Protein AF-A0A354MWG0-F1 (afdb_monomer)

Structure (mmCIF, N/CA/C/O backbone):
data_AF-A0A354MWG0-F1
#
_entry.id   AF-A0A354MWG0-F1
#
loop_
_atom_site.group_PDB
_atom_site.id
_atom_site.type_symbol
_atom_site.label_atom_id
_atom_site.label_alt_id
_atom_site.label_comp_id
_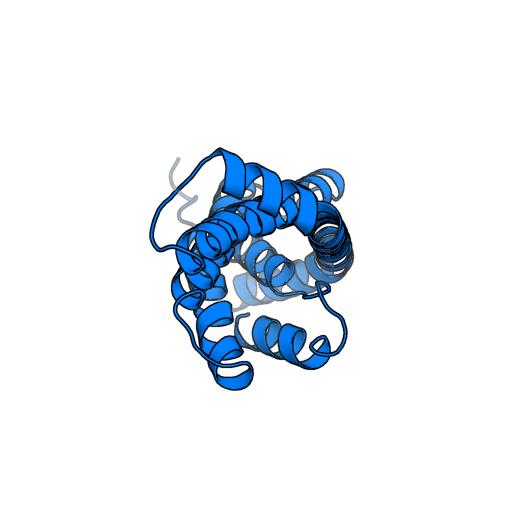atom_site.label_asym_id
_atom_site.label_entity_id
_atom_site.label_seq_id
_atom_site.pdbx_PDB_ins_code
_atom_site.Cartn_x
_atom_site.Cartn_y
_atom_site.Cartn_z
_atom_site.occupancy
_atom_site.B_iso_or_equiv
_atom_site.auth_seq_id
_atom_site.auth_comp_id
_atom_site.auth_asym_id
_atom_site.auth_atom_id
_atom_site.pdbx_PDB_model_num
ATOM 1 N N . MET A 1 1 ? -9.320 -10.932 7.106 1.00 87.44 1 MET A N 1
ATOM 2 C CA . MET A 1 1 ? -8.874 -9.801 6.258 1.00 87.44 1 MET A CA 1
ATOM 3 C C . MET A 1 1 ? -8.068 -10.269 5.049 1.00 87.44 1 MET A C 1
ATOM 5 O O . MET A 1 1 ? -8.444 -9.916 3.940 1.00 87.44 1 MET A O 1
ATOM 9 N N . THR A 1 2 ? -7.049 -11.119 5.223 1.00 88.88 2 THR A N 1
ATOM 10 C CA . THR A 1 2 ? -6.230 -11.681 4.125 1.00 88.88 2 THR A CA 1
ATOM 11 C C . THR A 1 2 ? -7.054 -12.301 2.993 1.00 88.88 2 THR A C 1
ATOM 13 O O . THR A 1 2 ? -6.849 -11.953 1.839 1.00 88.88 2 THR A O 1
ATOM 16 N N . ALA A 1 3 ? -8.049 -13.138 3.306 1.00 88.88 3 ALA A N 1
ATOM 17 C CA . ALA A 1 3 ? -8.910 -13.748 2.288 1.00 88.88 3 ALA A CA 1
ATOM 18 C C . ALA A 1 3 ? -9.627 -12.706 1.405 1.00 88.88 3 ALA A C 1
ATOM 20 O O . ALA A 1 3 ? -9.608 -12.818 0.186 1.00 88.88 3 ALA A O 1
ATOM 21 N N . PHE A 1 4 ? -10.186 -11.645 1.999 1.00 88.69 4 PHE A N 1
ATOM 22 C CA . PHE A 1 4 ? -10.821 -10.551 1.251 1.00 88.69 4 PHE A CA 1
ATOM 23 C C . PHE A 1 4 ? -9.825 -9.775 0.382 1.00 88.69 4 PHE A C 1
ATOM 25 O O . PHE A 1 4 ? -10.158 -9.389 -0.732 1.00 88.69 4 PHE A O 1
ATOM 32 N N . SER A 1 5 ? -8.604 -9.567 0.878 1.00 88.81 5 SER A N 1
ATOM 33 C CA . SER A 1 5 ? -7.522 -8.925 0.125 1.00 88.81 5 SER A CA 1
ATOM 34 C C . SER A 1 5 ? -7.127 -9.746 -1.109 1.00 88.81 5 SER A C 1
ATOM 36 O O . SER A 1 5 ? -7.061 -9.214 -2.218 1.00 88.81 5 SER A O 1
ATOM 38 N N . VAL A 1 6 ? -6.952 -11.062 -0.936 1.00 88.75 6 VAL A N 1
ATOM 39 C CA . VAL A 1 6 ? -6.651 -12.003 -2.026 1.00 88.75 6 VAL A CA 1
ATOM 40 C C . VAL A 1 6 ? -7.799 -12.043 -3.035 1.00 88.75 6 VAL A C 1
ATOM 42 O O . VAL A 1 6 ? -7.556 -11.854 -4.223 1.00 88.75 6 VAL A O 1
ATOM 45 N N . LEU A 1 7 ? -9.045 -12.200 -2.575 1.00 88.31 7 LEU A N 1
ATOM 46 C CA . LEU A 1 7 ? -10.230 -12.185 -3.439 1.00 88.31 7 LEU A CA 1
ATOM 47 C C . LEU A 1 7 ? -10.341 -10.882 -4.228 1.00 88.31 7 LEU A C 1
ATOM 49 O O . LEU A 1 7 ? -10.546 -10.916 -5.435 1.00 88.31 7 LEU A O 1
ATOM 53 N N . GLY A 1 8 ? -10.146 -9.736 -3.576 1.00 84.94 8 GLY A N 1
ATOM 54 C CA . GLY A 1 8 ? -10.142 -8.446 -4.255 1.00 84.94 8 GLY A CA 1
ATOM 55 C C . GLY A 1 8 ? -9.067 -8.382 -5.341 1.00 84.94 8 GLY A C 1
ATOM 56 O O . GLY A 1 8 ? -9.341 -7.969 -6.462 1.00 84.94 8 GLY A O 1
ATOM 57 N N . ARG A 1 9 ? -7.854 -8.865 -5.061 1.00 84.81 9 ARG A N 1
ATOM 58 C CA . ARG A 1 9 ? -6.785 -8.924 -6.066 1.00 84.81 9 ARG A CA 1
ATOM 59 C C . ARG A 1 9 ? -7.128 -9.835 -7.252 1.00 84.81 9 ARG A C 1
ATOM 61 O O . ARG A 1 9 ? -6.718 -9.516 -8.361 1.00 84.81 9 ARG A O 1
ATOM 68 N N . LEU A 1 10 ? -7.846 -10.936 -7.021 1.00 85.62 10 LEU A N 1
ATOM 69 C CA . LEU A 1 10 ? -8.292 -11.864 -8.068 1.00 85.62 10 LEU A CA 1
ATOM 70 C C . LEU A 1 10 ? -9.417 -11.266 -8.922 1.00 85.62 10 LEU A C 1
ATOM 72 O O . LEU A 1 10 ? -9.342 -11.313 -10.143 1.00 85.62 10 LEU A O 1
ATOM 76 N N . VAL A 1 11 ? -10.422 -10.647 -8.298 1.00 86.62 11 VAL A N 1
ATOM 77 C CA . VAL A 1 11 ? -11.547 -10.008 -9.006 1.00 86.62 11 VAL A CA 1
ATOM 78 C C . VAL A 1 11 ? -11.063 -8.850 -9.876 1.00 86.62 11 VAL A C 1
ATOM 80 O O . VAL A 1 11 ? -11.494 -8.707 -11.015 1.00 86.62 11 VAL A O 1
ATOM 83 N N . PHE A 1 12 ? -10.126 -8.052 -9.364 1.00 84.31 12 PHE A N 1
ATOM 84 C CA . PHE A 1 12 ? -9.532 -6.942 -10.105 1.00 84.31 12 PHE A CA 1
ATOM 85 C C . PHE A 1 12 ? -8.277 -7.335 -10.902 1.00 84.31 12 PHE A C 1
ATOM 87 O O . PHE A 1 12 ? -7.548 -6.463 -11.368 1.00 84.31 12 PHE A O 1
ATOM 94 N N . ALA A 1 13 ? -8.016 -8.632 -11.102 1.00 78.94 13 ALA A N 1
ATOM 95 C CA . ALA A 1 13 ? -6.926 -9.098 -11.960 1.00 78.94 13 ALA A CA 1
ATOM 96 C C . ALA A 1 13 ? -6.930 -8.474 -13.373 1.00 78.94 13 ALA A C 1
ATOM 98 O O . ALA A 1 13 ? -5.843 -8.128 -13.840 1.00 78.94 13 ALA A O 1
ATOM 99 N N . PRO A 1 14 ? -8.093 -8.269 -14.036 1.00 77.50 14 PRO A N 1
ATOM 100 C CA . PRO A 1 14 ? -8.135 -7.695 -15.382 1.00 77.50 14 PRO A CA 1
ATOM 101 C C . PRO A 1 14 ? -7.782 -6.203 -15.449 1.00 77.50 14 PRO A C 1
ATOM 103 O O . PRO A 1 14 ? -7.567 -5.697 -16.544 1.00 77.50 14 PRO A O 1
ATOM 106 N N . ILE A 1 15 ? -7.747 -5.489 -14.314 1.00 78.50 15 ILE A N 1
ATOM 107 C CA . ILE A 1 15 ? -7.483 -4.045 -14.262 1.00 78.50 15 ILE A CA 1
ATOM 108 C C . ILE A 1 15 ? -6.097 -3.814 -13.639 1.00 78.50 15 ILE A C 1
ATOM 110 O O . ILE A 1 15 ? -5.942 -3.883 -12.413 1.00 78.50 15 ILE A O 1
ATOM 114 N N . PRO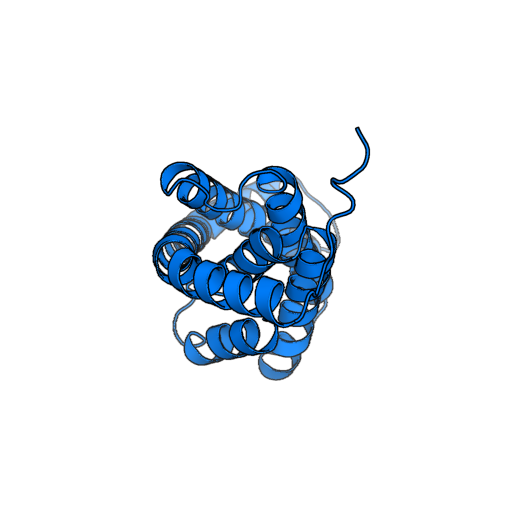 A 1 16 ? -5.060 -3.530 -14.450 1.00 71.56 16 PRO A N 1
ATOM 115 C CA . PRO A 1 16 ? -3.714 -3.291 -13.945 1.00 71.56 16 PRO A CA 1
ATOM 116 C C . PRO A 1 16 ? -3.687 -2.122 -12.955 1.00 71.56 16 PRO A C 1
ATOM 118 O O . PRO A 1 16 ? -4.293 -1.080 -13.179 1.00 71.56 16 PRO A O 1
ATOM 121 N N . GLY A 1 17 ? -2.983 -2.295 -11.836 1.00 70.12 17 GLY A N 1
ATOM 122 C CA . GLY A 1 17 ? -2.807 -1.250 -10.822 1.00 70.12 17 GLY A CA 1
ATOM 123 C C . GLY A 1 17 ? -3.998 -1.008 -9.882 1.00 70.12 17 GLY A C 1
ATOM 124 O O . GLY A 1 17 ? -3.804 -0.476 -8.790 1.00 70.12 17 GLY A O 1
ATOM 125 N N . PHE A 1 18 ? -5.207 -1.453 -10.233 1.00 77.50 18 PHE A N 1
ATOM 126 C CA . PHE A 1 18 ? -6.408 -1.209 -9.433 1.00 77.50 18 PHE A CA 1
ATOM 127 C C . PHE A 1 18 ? -6.689 -2.367 -8.469 1.00 77.50 18 PHE A C 1
ATOM 129 O O . PHE A 1 18 ? -7.481 -3.257 -8.757 1.00 77.50 18 PHE A O 1
ATOM 136 N N . LYS A 1 19 ? -5.999 -2.416 -7.323 1.00 81.94 19 LYS A N 1
ATOM 137 C CA . LYS A 1 19 ? -6.089 -3.549 -6.382 1.00 81.94 19 LYS A CA 1
ATOM 138 C C . LYS A 1 19 ? -6.418 -3.079 -4.960 1.00 81.94 19 LYS A C 1
ATOM 140 O O . LYS A 1 19 ? -5.681 -2.260 -4.418 1.00 81.94 19 LYS A O 1
ATOM 145 N N . PRO A 1 20 ? -7.431 -3.659 -4.284 1.00 85.19 20 PRO A N 1
ATOM 146 C CA . PRO A 1 20 ? -7.816 -3.257 -2.928 1.00 85.19 20 PRO A CA 1
ATOM 147 C C . PRO A 1 20 ? -6.882 -3.799 -1.830 1.00 85.19 20 PRO A C 1
ATOM 149 O O . PRO A 1 20 ? -7.199 -3.684 -0.649 1.00 85.19 20 PRO A O 1
ATOM 152 N N . VAL A 1 21 ? -5.736 -4.396 -2.182 1.00 87.19 21 VAL A N 1
ATOM 153 C CA . VAL A 1 21 ? -4.824 -5.055 -1.228 1.00 87.19 21 VAL A CA 1
ATOM 154 C C . VAL A 1 21 ? -4.326 -4.069 -0.173 1.00 87.19 21 VAL A C 1
ATOM 156 O O . VAL A 1 21 ? -4.500 -4.315 1.018 1.00 87.19 21 VAL A O 1
ATOM 159 N N . THR A 1 22 ? -3.799 -2.918 -0.598 1.00 88.31 22 THR A N 1
ATOM 160 C CA . THR A 1 22 ? -3.309 -1.872 0.312 1.00 88.31 22 THR A CA 1
ATOM 161 C C . THR A 1 22 ? -4.427 -1.308 1.187 1.00 88.31 22 THR A C 1
ATOM 163 O O . THR A 1 22 ? -4.227 -1.050 2.368 1.00 88.31 22 THR A O 1
ATOM 166 N N . ALA A 1 23 ? -5.638 -1.152 0.647 1.00 90.50 23 ALA A N 1
ATOM 167 C CA . ALA A 1 23 ? -6.766 -0.683 1.446 1.00 90.50 23 ALA A CA 1
ATOM 168 C C . ALA A 1 23 ? -7.107 -1.682 2.562 1.00 90.50 23 ALA A C 1
ATOM 170 O O . ALA A 1 23 ? -7.281 -1.295 3.715 1.00 90.50 23 ALA A O 1
ATOM 171 N N . MET A 1 24 ? -7.134 -2.979 2.247 1.00 92.31 24 MET A N 1
ATOM 172 C CA . MET A 1 24 ? -7.421 -4.026 3.226 1.00 92.31 24 MET A CA 1
ATOM 173 C C . MET A 1 24 ? -6.336 -4.147 4.301 1.00 92.31 24 MET A C 1
ATOM 175 O O . MET A 1 24 ? -6.669 -4.371 5.470 1.00 92.31 24 MET A O 1
ATOM 179 N N . THR A 1 25 ? -5.058 -3.984 3.947 1.00 92.44 25 THR A N 1
ATOM 180 C CA . THR A 1 25 ? -3.960 -3.995 4.927 1.00 92.44 25 THR A CA 1
ATOM 181 C C . THR A 1 25 ? -4.022 -2.784 5.847 1.00 92.44 25 THR A C 1
ATOM 183 O O . THR A 1 25 ? -3.943 -2.949 7.061 1.00 92.44 25 THR A O 1
ATOM 186 N N . VAL A 1 26 ? -4.281 -1.596 5.301 1.00 91.19 26 VAL A N 1
ATOM 187 C CA . VAL A 1 26 ? -4.423 -0.357 6.077 1.00 91.19 26 VAL A CA 1
ATOM 188 C C . VAL A 1 26 ? -5.618 -0.406 7.028 1.00 91.19 26 VAL A C 1
ATOM 190 O O . VAL A 1 26 ? -5.495 -0.089 8.208 1.00 91.19 26 VAL A O 1
ATOM 193 N N . ILE A 1 27 ? -6.775 -0.876 6.558 1.00 91.00 27 ILE A N 1
ATOM 194 C CA . ILE A 1 27 ? -7.965 -1.053 7.405 1.00 91.00 27 ILE A CA 1
ATOM 195 C C . ILE A 1 27 ? -7.685 -2.051 8.532 1.00 91.00 27 ILE A C 1
ATOM 197 O O . ILE A 1 27 ? -8.110 -1.840 9.668 1.00 91.00 27 ILE A O 1
ATOM 201 N N . SER A 1 28 ? -6.950 -3.125 8.232 1.00 90.56 28 SER A N 1
ATOM 202 C CA . SER A 1 28 ? -6.518 -4.080 9.254 1.00 90.56 28 SER A CA 1
ATOM 203 C C . SER A 1 28 ? -5.602 -3.416 10.282 1.00 90.56 28 SER A C 1
ATOM 205 O O . SER A 1 28 ? -5.712 -3.733 11.460 1.00 90.56 28 SER A O 1
ATOM 207 N N . GLY A 1 29 ? -4.748 -2.477 9.862 1.00 90.38 29 GLY A N 1
ATOM 208 C CA . GLY A 1 29 ? -3.841 -1.755 10.755 1.00 90.38 29 GLY A CA 1
ATOM 209 C C . GLY A 1 29 ? -4.583 -0.843 11.715 1.00 90.38 29 GLY A C 1
ATOM 210 O O . GLY A 1 29 ? -4.338 -0.884 12.916 1.00 90.38 29 GLY A O 1
ATOM 211 N N . ILE A 1 30 ? -5.563 -0.103 11.200 1.00 89.81 30 ILE A N 1
ATOM 212 C CA . ILE A 1 30 ? -6.425 0.773 12.002 1.00 89.81 30 ILE A CA 1
ATOM 213 C C . ILE A 1 30 ? -7.259 -0.036 13.012 1.00 89.81 30 ILE A C 1
ATOM 215 O O . ILE A 1 30 ? -7.431 0.389 14.150 1.00 89.81 30 ILE A O 1
ATOM 219 N N . ALA A 1 31 ? -7.798 -1.194 12.614 1.00 87.94 31 ALA A N 1
ATOM 220 C CA . ALA A 1 31 ? -8.712 -1.967 13.459 1.00 87.94 31 ALA A CA 1
ATOM 221 C C . ALA A 1 31 ? -8.016 -2.914 14.453 1.00 87.94 31 ALA A C 1
ATOM 223 O O . ALA A 1 31 ? -8.507 -3.100 15.568 1.00 87.94 31 ALA A O 1
ATOM 224 N N . LEU A 1 32 ? -6.929 -3.562 14.025 1.00 86.44 32 LEU A N 1
ATOM 225 C CA . LEU A 1 32 ? -6.287 -4.679 14.731 1.00 86.44 32 LEU A CA 1
ATOM 226 C C . LEU A 1 32 ? -4.853 -4.358 15.184 1.00 86.44 32 LEU A C 1
ATOM 228 O O . LEU A 1 32 ? -4.275 -5.140 15.930 1.00 86.44 32 LEU A O 1
ATOM 232 N N . GLY A 1 33 ? -4.277 -3.233 14.747 1.00 88.81 33 GLY A N 1
ATOM 233 C CA . GLY A 1 33 ? -2.913 -2.818 15.075 1.00 88.81 33 GLY A CA 1
ATOM 234 C C . GLY A 1 33 ? -1.875 -3.111 13.984 1.00 88.81 33 GLY A C 1
ATOM 235 O O . GLY A 1 33 ? -2.121 -3.799 12.986 1.00 88.81 33 GLY A O 1
ATOM 236 N N . GLY A 1 34 ? -0.675 -2.554 14.175 1.00 90.06 34 GLY A N 1
ATOM 237 C CA . GLY A 1 34 ? 0.417 -2.611 13.196 1.00 90.06 34 GLY A CA 1
ATOM 238 C C . GLY A 1 34 ? 0.926 -4.030 12.929 1.00 90.06 34 GLY A C 1
ATOM 239 O O . GLY A 1 34 ? 1.092 -4.425 11.781 1.00 90.06 34 GLY A O 1
ATOM 240 N N . GLU A 1 35 ? 1.112 -4.837 13.969 1.00 91.31 35 GLU A N 1
ATOM 241 C CA . GLU A 1 35 ? 1.646 -6.201 13.839 1.00 91.31 35 GLU A CA 1
ATOM 242 C C . GLU A 1 35 ? 0.676 -7.125 13.092 1.00 91.31 35 GLU A C 1
ATOM 244 O O . GLU A 1 35 ? 1.046 -7.798 12.128 1.00 91.31 35 GLU A O 1
ATOM 249 N N . ALA A 1 36 ? -0.605 -7.089 13.471 1.00 90.31 36 ALA A N 1
ATOM 250 C CA . ALA A 1 36 ? -1.647 -7.863 12.806 1.00 90.31 36 ALA A CA 1
ATOM 251 C C . ALA A 1 36 ? -1.763 -7.490 11.319 1.00 90.31 36 ALA A C 1
ATOM 253 O O . ALA A 1 36 ? -1.916 -8.358 10.459 1.00 90.31 36 ALA A O 1
ATOM 254 N N . SER A 1 37 ? -1.658 -6.201 10.992 1.00 92.38 37 SER A N 1
ATOM 255 C CA . SER A 1 37 ? -1.713 -5.739 9.603 1.00 92.38 37 SER A CA 1
ATOM 256 C C . SER A 1 37 ? -0.461 -6.043 8.792 1.00 92.38 37 SER A C 1
ATOM 258 O O . SER A 1 37 ? -0.595 -6.334 7.602 1.00 92.38 37 SER A O 1
ATOM 260 N N . PHE A 1 38 ? 0.718 -6.073 9.418 1.00 94.31 38 PHE A N 1
ATOM 261 C CA . PHE A 1 38 ? 1.939 -6.564 8.785 1.00 94.31 38 PHE A CA 1
ATOM 262 C C . PHE A 1 38 ? 1.763 -8.008 8.308 1.00 94.31 38 PHE A C 1
ATOM 264 O O . PHE A 1 38 ? 2.025 -8.323 7.145 1.00 94.31 38 PHE A O 1
ATOM 271 N N . ILE A 1 39 ? 1.240 -8.875 9.182 1.00 94.44 39 ILE A N 1
ATOM 272 C CA . ILE A 1 39 ? 0.965 -10.279 8.854 1.00 94.44 39 ILE A CA 1
ATOM 273 C C . ILE A 1 39 ? -0.094 -10.372 7.752 1.00 94.44 39 ILE A C 1
ATOM 275 O O . ILE A 1 39 ? 0.087 -11.114 6.787 1.00 94.44 39 ILE A O 1
ATOM 279 N N . VAL A 1 40 ? -1.182 -9.597 7.842 1.00 94.06 40 VAL A N 1
ATOM 280 C CA . VAL A 1 40 ? -2.225 -9.576 6.802 1.00 94.06 40 VAL A CA 1
ATOM 281 C C . VAL A 1 40 ? -1.655 -9.152 5.446 1.00 94.06 40 VAL A C 1
ATOM 283 O O . VAL A 1 40 ? -2.003 -9.769 4.439 1.00 94.06 40 VAL A O 1
ATOM 286 N N . GLY A 1 41 ? -0.781 -8.144 5.393 1.00 93.25 41 GLY A N 1
ATOM 287 C CA . GLY A 1 41 ? -0.143 -7.686 4.155 1.00 93.25 41 GLY A CA 1
ATOM 288 C C . GLY A 1 41 ? 0.805 -8.713 3.559 1.00 93.25 41 GLY A C 1
ATOM 289 O O . GLY A 1 41 ? 0.639 -9.092 2.397 1.00 93.25 41 GLY A O 1
ATOM 290 N N . SER A 1 42 ? 1.713 -9.239 4.377 1.00 93.81 42 SER A N 1
ATOM 291 C CA . SER A 1 42 ? 2.657 -10.286 3.982 1.00 93.81 42 SER A CA 1
ATOM 292 C C . SER A 1 42 ? 1.940 -11.540 3.480 1.00 93.81 42 SER A C 1
ATOM 294 O O . SER A 1 42 ? 2.226 -12.038 2.393 1.00 93.81 42 SER A O 1
ATOM 296 N N . MET A 1 43 ? 0.925 -12.014 4.206 1.00 93.00 43 MET A N 1
ATOM 297 C CA . MET A 1 43 ? 0.148 -13.180 3.784 1.00 93.00 43 MET A CA 1
ATOM 298 C C . MET A 1 43 ? -0.703 -12.897 2.545 1.00 93.00 43 MET A C 1
ATOM 300 O O . MET A 1 43 ? -0.893 -13.791 1.725 1.00 93.00 43 MET A O 1
ATOM 304 N N . SER A 1 44 ? -1.196 -11.667 2.361 1.00 92.38 44 SER A N 1
ATOM 305 C CA . SER A 1 44 ? -1.944 -11.306 1.149 1.00 92.38 44 SER A CA 1
ATOM 306 C C . SER A 1 44 ? -1.050 -11.367 -0.089 1.00 92.38 44 SER A C 1
ATOM 308 O O . SER A 1 44 ? -1.487 -11.889 -1.114 1.00 92.38 44 SER A O 1
ATOM 310 N N . ALA A 1 45 ? 0.198 -10.887 0.002 1.00 90.62 45 ALA A N 1
ATOM 311 C CA . ALA A 1 45 ? 1.188 -11.055 -1.064 1.00 90.62 45 ALA A CA 1
ATOM 312 C C . ALA A 1 45 ? 1.431 -12.535 -1.355 1.00 90.62 45 ALA A C 1
ATOM 314 O O . ALA A 1 45 ? 1.216 -12.975 -2.481 1.00 90.62 45 ALA A O 1
ATOM 315 N N . LEU A 1 46 ? 1.810 -13.298 -0.328 1.00 92.00 46 LEU A N 1
ATOM 316 C CA . LEU A 1 46 ? 2.193 -14.696 -0.478 1.00 92.00 46 LEU A CA 1
ATOM 317 C C . LEU A 1 46 ? 1.064 -15.532 -1.085 1.00 92.00 46 LEU A C 1
ATOM 319 O O . LEU A 1 46 ? 1.262 -16.170 -2.113 1.00 92.00 46 LEU A O 1
ATOM 323 N N . VAL A 1 47 ? -0.128 -15.496 -0.482 1.00 91.69 47 VAL A N 1
ATOM 324 C CA . VAL A 1 47 ? -1.266 -16.322 -0.908 1.00 91.69 47 VAL A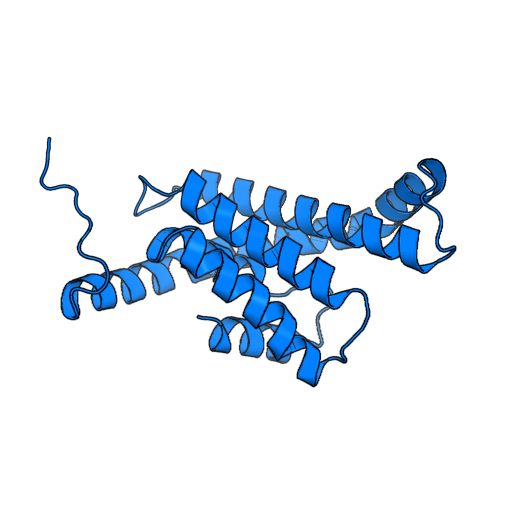 CA 1
ATOM 325 C C . VAL A 1 47 ? -1.753 -15.903 -2.285 1.00 91.69 47 VAL A C 1
ATOM 327 O O . VAL A 1 47 ? -2.043 -16.756 -3.117 1.00 91.69 47 VAL A O 1
ATOM 330 N N . SER A 1 48 ? -1.831 -14.600 -2.566 1.00 87.12 48 SER A N 1
ATOM 331 C CA . SER A 1 48 ? -2.291 -14.178 -3.885 1.00 87.12 48 SER A CA 1
ATOM 332 C C . SER A 1 48 ? -1.303 -14.539 -4.991 1.00 87.12 48 SER A C 1
ATOM 334 O O . SER A 1 48 ? -1.727 -14.939 -6.073 1.00 87.12 48 SER A O 1
ATOM 336 N N . ASN A 1 49 ? -0.001 -14.499 -4.715 1.00 90.06 49 ASN A N 1
ATOM 337 C CA . ASN A 1 49 ? 1.012 -14.912 -5.678 1.00 90.06 49 ASN A CA 1
ATOM 338 C C . ASN A 1 49 ? 1.025 -16.428 -5.930 1.00 90.06 49 ASN A C 1
ATOM 340 O O . ASN A 1 49 ? 1.582 -16.855 -6.931 1.00 90.06 49 ASN A O 1
ATOM 344 N N . ILE A 1 50 ? 0.353 -17.259 -5.123 1.00 90.00 50 ILE A N 1
ATOM 345 C CA . ILE A 1 50 ? 0.129 -18.671 -5.494 1.00 90.00 50 ILE A CA 1
ATOM 346 C C . ILE A 1 50 ? -0.723 -18.754 -6.771 1.00 90.00 50 ILE A C 1
ATOM 348 O O . ILE A 1 50 ? -0.470 -19.599 -7.621 1.00 90.00 50 ILE A O 1
ATOM 352 N N . PHE A 1 51 ? -1.685 -17.840 -6.942 1.00 85.56 51 PHE A N 1
ATOM 353 C CA . PHE A 1 51 ? -2.545 -17.782 -8.128 1.00 85.56 51 PHE A CA 1
ATOM 354 C C . PHE A 1 51 ? -1.902 -17.029 -9.299 1.00 85.56 51 PHE A C 1
ATOM 356 O O . PHE A 1 51 ? -2.107 -17.397 -10.449 1.00 85.56 51 PHE A O 1
ATOM 363 N N . PHE A 1 52 ? -1.144 -15.963 -9.016 1.00 83.62 52 PHE A N 1
ATOM 364 C CA . PHE A 1 52 ? -0.518 -15.117 -10.045 1.00 83.62 52 PHE A CA 1
ATOM 365 C C . PHE A 1 52 ? 0.894 -15.559 -10.458 1.00 83.62 52 PHE A C 1
ATOM 367 O O . PHE A 1 52 ? 1.456 -14.983 -11.386 1.00 83.62 52 PHE A O 1
ATOM 374 N N . GLY A 1 53 ? 1.468 -16.548 -9.776 1.00 86.38 53 GLY A N 1
ATOM 375 C CA . GLY A 1 53 ? 2.862 -16.947 -9.927 1.00 86.38 53 GLY A CA 1
ATOM 376 C C . GLY A 1 53 ? 3.753 -16.354 -8.834 1.00 86.38 53 GLY A C 1
ATOM 377 O O . GLY A 1 53 ? 3.678 -15.169 -8.494 1.00 86.38 53 GLY A O 1
ATOM 378 N N . GLN A 1 54 ? 4.602 -17.216 -8.281 1.00 87.25 54 GLN A N 1
ATOM 379 C CA . GLN A 1 54 ? 5.628 -16.847 -7.315 1.00 87.25 54 GLN A CA 1
ATOM 380 C C . GLN A 1 54 ? 6.906 -16.464 -8.052 1.00 87.25 54 GLN A C 1
ATOM 382 O O . GLN A 1 54 ? 7.232 -17.011 -9.103 1.00 87.25 54 GLN A O 1
ATOM 387 N N . GLY A 1 55 ? 7.663 -15.558 -7.456 1.00 85.50 55 GLY A N 1
ATOM 388 C CA . GLY A 1 55 ? 8.969 -15.192 -7.968 1.00 85.50 55 GLY A CA 1
ATOM 389 C C . GLY A 1 55 ? 9.752 -14.346 -6.979 1.00 85.50 55 GLY A C 1
ATOM 390 O O . GLY A 1 55 ? 9.223 -14.001 -5.915 1.00 85.50 55 GLY A O 1
ATOM 391 N N . PRO A 1 56 ? 10.995 -13.979 -7.323 1.00 85.50 56 PRO A N 1
ATOM 392 C CA . PRO A 1 56 ? 11.893 -13.255 -6.424 1.00 85.50 56 PRO A CA 1
ATOM 393 C C . PRO A 1 56 ? 11.384 -11.868 -5.980 1.00 85.50 56 PRO A C 1
ATOM 395 O O . PRO A 1 56 ? 11.852 -11.334 -4.980 1.00 85.50 56 PRO A O 1
AT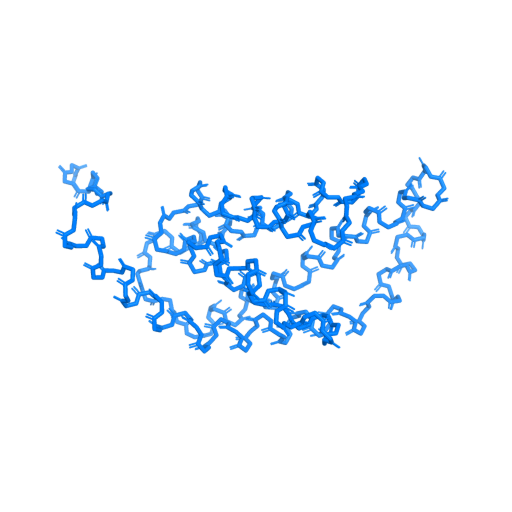OM 398 N N . TRP A 1 57 ? 10.366 -11.313 -6.652 1.00 84.44 57 TRP A N 1
ATOM 399 C CA . TRP A 1 57 ? 9.657 -10.095 -6.230 1.00 84.44 57 TRP A CA 1
ATOM 400 C C . TRP A 1 57 ? 8.689 -10.310 -5.055 1.00 84.44 57 TRP A C 1
ATOM 402 O O . TRP A 1 57 ? 8.230 -9.343 -4.448 1.00 84.44 57 TRP A O 1
ATOM 412 N N . THR A 1 58 ? 8.320 -11.555 -4.738 1.00 89.12 58 THR A N 1
ATOM 413 C CA . THR A 1 58 ? 7.298 -11.842 -3.718 1.00 89.12 58 THR A CA 1
ATOM 414 C C . THR A 1 58 ? 7.728 -11.398 -2.323 1.00 89.12 58 THR A C 1
ATOM 416 O O . THR A 1 58 ? 6.935 -10.708 -1.684 1.00 89.12 58 THR A O 1
ATOM 419 N N . PRO A 1 59 ? 8.956 -11.686 -1.846 1.00 90.00 59 PRO A N 1
ATOM 420 C CA . PRO A 1 59 ? 9.423 -11.174 -0.559 1.00 90.00 59 PRO A CA 1
ATOM 421 C C . PRO A 1 59 ? 9.365 -9.644 -0.469 1.00 90.00 59 PRO A C 1
ATOM 423 O O . PRO A 1 59 ? 8.972 -9.107 0.564 1.00 90.00 59 PRO A O 1
ATOM 426 N N . PHE A 1 60 ? 9.656 -8.938 -1.568 1.00 89.81 60 PHE A N 1
ATOM 427 C CA . PHE A 1 60 ? 9.512 -7.482 -1.633 1.00 89.81 60 PHE A CA 1
ATOM 428 C C . PHE A 1 60 ? 8.046 -7.064 -1.513 1.00 89.81 60 PHE A C 1
ATOM 430 O O . PHE A 1 60 ? 7.725 -6.211 -0.697 1.00 89.81 60 PHE A O 1
ATOM 437 N N . GLN A 1 61 ? 7.125 -7.708 -2.233 1.00 90.94 61 GLN A N 1
ATOM 438 C CA . GLN A 1 61 ? 5.691 -7.423 -2.096 1.00 90.94 61 GLN A CA 1
ATOM 439 C C . GLN A 1 61 ? 5.167 -7.692 -0.683 1.00 90.94 61 GLN A C 1
ATOM 441 O O . GLN A 1 61 ? 4.375 -6.903 -0.162 1.00 90.94 61 GLN A O 1
ATOM 446 N N . MET A 1 62 ? 5.618 -8.784 -0.059 1.00 93.44 62 MET A N 1
ATOM 447 C CA . MET A 1 62 ? 5.295 -9.114 1.327 1.00 93.44 62 MET A CA 1
ATOM 448 C C . MET A 1 62 ? 5.769 -8.002 2.260 1.00 93.44 62 MET A C 1
ATOM 450 O O . MET A 1 62 ? 4.971 -7.470 3.028 1.00 93.44 62 MET A O 1
ATOM 454 N N . PHE A 1 63 ? 7.036 -7.603 2.134 1.00 93.12 63 PHE A N 1
ATOM 455 C CA . PHE A 1 63 ? 7.629 -6.553 2.951 1.00 93.12 63 PHE A CA 1
ATOM 456 C C . PHE A 1 63 ? 6.930 -5.207 2.756 1.00 93.12 63 PHE A C 1
ATOM 458 O O . PHE A 1 63 ? 6.576 -4.558 3.732 1.00 93.12 63 PHE A O 1
ATOM 465 N N . VAL A 1 64 ? 6.666 -4.801 1.515 1.00 92.25 64 VAL A N 1
ATOM 466 C CA . VAL A 1 64 ? 6.056 -3.507 1.196 1.00 92.25 64 VAL A CA 1
ATOM 467 C C . VAL A 1 64 ? 4.621 -3.422 1.717 1.00 92.25 64 VAL A C 1
ATOM 469 O O . VAL A 1 64 ? 4.291 -2.482 2.439 1.00 92.25 64 VAL A O 1
ATOM 472 N N . TRP A 1 65 ? 3.747 -4.390 1.405 1.00 93.00 65 TRP A N 1
ATOM 473 C CA . TRP A 1 65 ? 2.372 -4.358 1.928 1.00 93.00 65 TRP A CA 1
ATOM 474 C C . TRP A 1 65 ? 2.311 -4.597 3.431 1.00 93.00 65 TRP A C 1
ATOM 476 O O . TRP A 1 65 ? 1.438 -4.027 4.090 1.00 93.00 65 TRP A O 1
ATOM 486 N N . GLY A 1 66 ? 3.221 -5.411 3.969 1.00 93.56 66 GLY A N 1
ATOM 487 C CA . GLY A 1 66 ? 3.377 -5.591 5.404 1.00 93.56 66 GLY A CA 1
ATOM 488 C C . GLY A 1 66 ? 3.744 -4.275 6.088 1.00 93.56 66 GLY A C 1
ATOM 489 O O . GLY A 1 66 ? 3.057 -3.854 7.015 1.00 93.56 66 GLY A O 1
ATOM 490 N N . LEU A 1 67 ? 4.767 -3.579 5.589 1.00 93.69 67 LEU A N 1
ATOM 491 C CA . LEU A 1 67 ? 5.244 -2.306 6.124 1.00 93.69 67 LEU A CA 1
ATOM 492 C C . LEU A 1 67 ? 4.178 -1.211 6.025 1.00 93.69 67 LEU A C 1
ATOM 494 O O . LEU A 1 67 ? 3.949 -0.498 6.997 1.00 93.69 67 LEU A O 1
ATOM 498 N N . LEU A 1 68 ? 3.475 -1.101 4.895 1.00 93.31 68 LEU A N 1
ATOM 499 C CA . LEU A 1 68 ? 2.364 -0.155 4.743 1.00 93.31 68 LEU A CA 1
ATOM 500 C C . LEU A 1 68 ? 1.230 -0.427 5.740 1.00 93.31 68 LEU A C 1
ATOM 502 O O . LEU A 1 68 ? 0.683 0.511 6.323 1.00 93.31 68 LEU A O 1
ATOM 506 N N . GLY A 1 69 ? 0.904 -1.703 5.964 1.00 92.50 69 GLY A N 1
ATOM 507 C CA . GLY A 1 69 ? -0.026 -2.119 7.012 1.00 92.50 69 GLY A CA 1
ATOM 508 C C . GLY A 1 69 ? 0.469 -1.687 8.392 1.00 92.50 69 GLY A C 1
ATOM 509 O O . GLY A 1 69 ? -0.224 -0.952 9.095 1.00 92.50 69 GLY A O 1
ATOM 510 N N . PHE A 1 70 ? 1.703 -2.047 8.740 1.00 93.06 70 PHE A N 1
ATOM 511 C CA . PHE A 1 70 ? 2.318 -1.710 10.021 1.00 93.06 70 PHE A CA 1
ATOM 512 C C . PHE A 1 70 ? 2.305 -0.203 10.301 1.00 93.06 70 PHE A C 1
ATOM 514 O O . PHE A 1 70 ? 1.798 0.230 11.337 1.00 93.06 70 PHE A O 1
ATOM 521 N N . LEU A 1 71 ? 2.780 0.600 9.343 1.00 92.62 71 LEU A N 1
ATOM 522 C CA . LEU A 1 71 ? 2.792 2.059 9.429 1.00 92.62 71 LEU A CA 1
ATOM 523 C C . LEU A 1 71 ? 1.388 2.618 9.644 1.00 92.62 71 LEU A C 1
ATOM 525 O O . LEU A 1 71 ? 1.218 3.536 10.442 1.00 92.62 71 LEU A O 1
ATOM 529 N N . SER A 1 72 ? 0.370 2.046 9.000 1.00 90.62 72 SER A N 1
ATOM 530 C CA . SER A 1 72 ? -1.005 2.481 9.236 1.00 90.62 72 SER A CA 1
ATOM 531 C C . SER A 1 72 ? -1.455 2.206 10.673 1.00 90.62 72 SER A C 1
ATOM 533 O O . SER A 1 72 ? -2.053 3.073 11.304 1.00 90.62 72 SER A O 1
ATOM 535 N N . GLY A 1 73 ? -1.108 1.047 11.238 1.00 88.12 73 GLY A N 1
ATOM 536 C CA . GLY A 1 73 ? -1.437 0.721 12.624 1.00 88.12 73 GLY A CA 1
ATOM 537 C C . GLY A 1 73 ? -0.710 1.604 13.637 1.00 88.12 73 GLY A C 1
ATOM 538 O O . GLY A 1 73 ? -1.280 1.931 14.673 1.00 88.12 73 GLY A O 1
ATOM 539 N N . VAL A 1 74 ? 0.513 2.046 13.327 1.00 89.69 74 VAL A N 1
ATOM 540 C CA . VAL A 1 74 ? 1.256 3.015 14.149 1.00 89.69 74 VAL A CA 1
ATOM 541 C C . VAL A 1 74 ? 0.631 4.410 14.056 1.00 89.69 74 VAL A C 1
ATOM 543 O O . VAL A 1 74 ? 0.327 5.014 15.084 1.00 89.69 74 VAL A O 1
ATOM 546 N N . VAL A 1 75 ? 0.387 4.910 12.840 1.00 88.19 75 VAL A N 1
ATOM 547 C CA . VAL A 1 75 ? -0.166 6.255 12.593 1.00 88.19 75 VAL A CA 1
ATOM 548 C C . VAL A 1 75 ? -1.575 6.398 13.171 1.00 88.19 75 VAL A C 1
ATOM 550 O O . VAL A 1 75 ? -1.905 7.422 13.767 1.00 88.19 75 VAL A O 1
ATOM 553 N N . PHE A 1 76 ? -2.406 5.365 13.042 1.00 87.12 76 PHE A N 1
ATOM 554 C CA . PHE A 1 76 ? -3.794 5.389 13.498 1.00 87.12 76 PHE A CA 1
ATOM 555 C C . PHE A 1 76 ? -4.008 4.738 14.869 1.00 87.12 76 PHE A C 1
ATOM 557 O O . PHE A 1 76 ? -5.155 4.593 15.284 1.00 87.12 76 PHE A O 1
ATOM 564 N N . ARG A 1 77 ? -2.941 4.423 15.621 1.00 79.56 77 ARG A N 1
ATOM 565 C CA . ARG A 1 77 ? -3.021 3.738 16.929 1.00 79.56 77 ARG A CA 1
ATOM 566 C C . ARG A 1 77 ? -4.022 4.381 17.893 1.00 79.56 77 ARG A C 1
ATOM 568 O O . ARG A 1 77 ? -4.744 3.679 18.588 1.00 79.56 77 ARG A O 1
ATOM 575 N N . LYS A 1 78 ? -4.069 5.718 17.928 1.00 74.94 78 LYS A N 1
ATOM 576 C CA . LYS A 1 78 ? -4.951 6.494 18.822 1.00 74.94 78 LYS A CA 1
ATOM 577 C C . LYS A 1 78 ? -6.301 6.863 18.199 1.00 74.94 78 LYS A C 1
ATOM 579 O O . LYS A 1 78 ? -7.126 7.493 18.850 1.00 74.94 78 LYS A O 1
ATOM 584 N N . THR A 1 79 ? -6.533 6.522 16.932 1.00 74.75 79 THR A N 1
ATOM 585 C CA . THR A 1 79 ? -7.682 7.015 16.165 1.00 74.75 79 THR A CA 1
ATOM 586 C C . THR A 1 79 ? -8.534 5.862 15.651 1.00 74.75 79 THR A C 1
ATOM 588 O O . THR A 1 79 ? -8.235 5.253 14.631 1.00 74.75 79 THR A O 1
ATOM 591 N N . CYS A 1 80 ? -9.672 5.621 16.305 1.00 65.31 80 CYS A N 1
ATOM 592 C CA . CYS A 1 80 ? -10.639 4.606 15.864 1.00 65.31 80 CYS A CA 1
ATOM 593 C C . CYS A 1 80 ? -11.475 5.039 14.641 1.00 65.31 80 CYS A C 1
ATOM 595 O O . CYS A 1 80 ? -12.098 4.204 13.985 1.00 65.31 80 CYS A O 1
ATOM 597 N N . ARG A 1 81 ? -11.523 6.343 14.333 1.00 72.50 81 ARG A N 1
ATOM 598 C CA . ARG A 1 81 ? -12.243 6.910 13.179 1.00 72.50 81 ARG A CA 1
ATOM 599 C C . ARG A 1 81 ? -11.377 7.935 12.452 1.00 72.50 81 ARG A C 1
ATOM 601 O O . ARG A 1 81 ? -11.470 9.127 12.741 1.00 72.50 81 ARG A O 1
ATOM 608 N N . PRO A 1 82 ? -10.507 7.488 11.539 1.00 76.88 82 PRO A N 1
ATOM 609 C CA . PRO A 1 82 ? -9.609 8.392 10.843 1.00 76.88 82 PRO A CA 1
ATOM 610 C C . PRO A 1 82 ? -10.369 9.337 9.910 1.00 76.88 82 PRO A C 1
ATOM 612 O O . PRO A 1 82 ? -11.334 8.949 9.246 1.00 76.88 82 PRO A O 1
ATOM 615 N N . ASN A 1 83 ? -9.927 10.595 9.866 1.00 85.31 83 ASN A N 1
ATOM 616 C CA . ASN A 1 83 ? -10.490 11.593 8.965 1.00 85.31 83 ASN A CA 1
ATOM 617 C C . ASN A 1 83 ? -10.219 11.191 7.504 1.00 85.31 83 ASN A C 1
ATOM 619 O O . ASN A 1 83 ? -9.142 10.686 7.180 1.00 85.31 83 ASN A O 1
ATOM 623 N N . ARG A 1 84 ? -11.178 11.463 6.611 1.00 85.62 84 ARG A N 1
ATOM 624 C CA . ARG A 1 84 ? -11.086 11.141 5.177 1.00 85.62 84 ARG A CA 1
ATOM 625 C C . ARG A 1 84 ? -9.822 11.717 4.543 1.00 85.62 84 ARG A C 1
ATOM 627 O O . ARG A 1 84 ? -9.188 11.035 3.753 1.00 85.62 84 ARG A O 1
ATOM 634 N N . LEU A 1 85 ? -9.427 12.927 4.942 1.00 86.44 85 LEU A N 1
ATOM 635 C CA . LEU A 1 85 ? -8.206 13.574 4.453 1.00 86.44 85 LEU A CA 1
ATOM 636 C C . LEU A 1 85 ? -6.944 12.777 4.802 1.00 86.44 85 LEU A C 1
ATOM 638 O O . LEU A 1 85 ? -6.109 12.544 3.934 1.00 86.44 85 LEU A O 1
ATOM 642 N N . VAL A 1 86 ? -6.826 12.306 6.046 1.00 87.00 86 VAL A N 1
ATOM 643 C CA . VAL A 1 86 ? -5.657 11.532 6.495 1.00 87.00 86 VAL A CA 1
ATOM 644 C C . VAL A 1 86 ? -5.620 10.173 5.796 1.00 87.00 86 VAL A C 1
ATOM 646 O O . VAL A 1 86 ? -4.555 9.718 5.392 1.00 87.00 86 VAL A O 1
ATOM 649 N N . LEU A 1 87 ? -6.785 9.554 5.578 1.00 87.38 87 LEU A N 1
ATOM 650 C CA . LEU A 1 87 ? -6.897 8.315 4.808 1.00 87.38 87 LEU A CA 1
ATOM 651 C C . LEU A 1 87 ? -6.459 8.485 3.353 1.00 87.38 87 LEU A C 1
ATOM 653 O O . LEU A 1 87 ? -5.734 7.642 2.834 1.00 87.38 87 LEU A O 1
ATOM 657 N N . SER A 1 88 ? -6.883 9.573 2.708 1.00 88.31 88 SER A N 1
ATOM 658 C CA . SER A 1 88 ? -6.489 9.880 1.334 1.00 88.31 88 SER A CA 1
ATOM 659 C C . SER A 1 88 ? -4.988 10.122 1.231 1.00 88.31 88 SER A C 1
ATOM 661 O O . SER A 1 88 ? -4.337 9.536 0.372 1.00 88.31 88 SER A O 1
ATOM 663 N N . LEU A 1 89 ? -4.413 10.919 2.138 1.00 89.38 89 LEU A N 1
ATOM 664 C CA . LEU A 1 89 ? -2.966 11.142 2.181 1.00 89.38 89 LEU A CA 1
ATOM 665 C C . LEU A 1 89 ? -2.208 9.825 2.364 1.00 89.38 89 LEU A C 1
ATOM 667 O O . LEU A 1 89 ? -1.258 9.557 1.633 1.00 89.38 89 LEU A O 1
ATOM 671 N N . PHE A 1 90 ? -2.672 8.963 3.272 1.00 90.31 90 PHE A N 1
ATOM 672 C CA . PHE A 1 90 ? -2.067 7.651 3.480 1.00 90.31 90 PHE A CA 1
ATOM 673 C C . PHE A 1 90 ? -2.223 6.733 2.257 1.00 90.31 90 PHE A C 1
ATOM 675 O O . PHE A 1 90 ? -1.310 5.981 1.933 1.00 90.31 90 PHE A O 1
ATOM 682 N N . GLY A 1 91 ? -3.348 6.807 1.541 1.00 88.25 91 GLY A N 1
ATOM 683 C CA . GLY A 1 91 ? -3.571 6.070 0.295 1.00 88.25 91 GLY A CA 1
ATOM 684 C C . GLY A 1 91 ? -2.613 6.482 -0.823 1.00 88.25 91 GLY A C 1
ATOM 685 O O . GLY A 1 91 ? -2.028 5.613 -1.474 1.00 88.25 91 GLY A O 1
ATOM 686 N N . VAL A 1 92 ? -2.406 7.793 -0.999 1.00 91.19 92 VAL A N 1
ATOM 687 C CA . VAL A 1 92 ? -1.427 8.340 -1.952 1.00 91.19 92 VAL A CA 1
ATOM 688 C C . VAL A 1 92 ? -0.019 7.900 -1.568 1.00 91.19 92 VAL A C 1
ATOM 690 O O . VAL A 1 92 ? 0.674 7.304 -2.390 1.00 91.19 92 VAL A O 1
ATOM 693 N N . LEU A 1 93 ? 0.375 8.111 -0.308 1.00 90.56 93 LEU A N 1
ATOM 694 C CA . L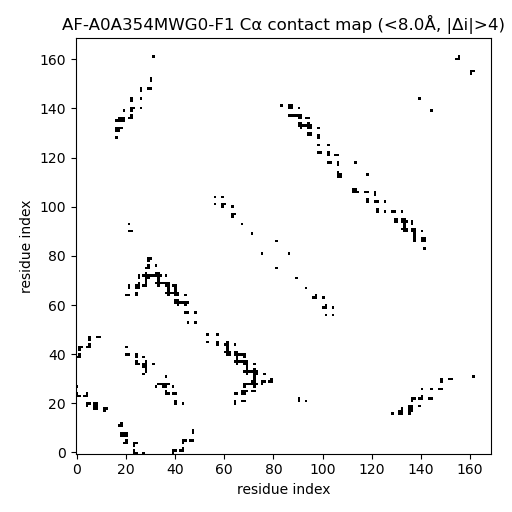EU A 1 93 ? 1.683 7.694 0.202 1.00 90.56 93 LEU A CA 1
ATOM 695 C C . LEU A 1 93 ? 1.897 6.190 0.035 1.00 90.56 93 LEU A C 1
ATOM 697 O O . LEU A 1 93 ? 2.957 5.775 -0.413 1.00 90.56 93 LEU A O 1
ATOM 701 N N . GLY A 1 94 ? 0.886 5.372 0.322 1.00 87.75 94 GLY A N 1
ATOM 702 C CA . GLY A 1 94 ? 0.956 3.927 0.143 1.00 87.75 94 GLY A CA 1
ATOM 703 C C . GLY A 1 94 ? 1.130 3.508 -1.315 1.00 87.75 94 GLY A C 1
ATOM 704 O O . GLY A 1 94 ? 1.867 2.566 -1.588 1.00 87.75 94 GLY A O 1
ATOM 705 N N . GLY A 1 95 ? 0.500 4.212 -2.262 1.00 87.38 95 GLY A N 1
ATOM 706 C CA . GLY A 1 95 ? 0.687 3.960 -3.696 1.00 87.38 95 GLY A CA 1
ATOM 707 C C . GLY A 1 95 ? 2.091 4.324 -4.176 1.00 87.38 95 GLY A C 1
ATOM 708 O O . GLY A 1 95 ? 2.732 3.529 -4.860 1.00 87.38 95 GLY A O 1
ATOM 709 N N . VAL A 1 96 ? 2.587 5.487 -3.750 1.00 89.12 96 VAL A N 1
ATOM 710 C CA . VAL A 1 96 ? 3.938 5.970 -4.069 1.00 89.12 96 VAL A CA 1
ATOM 711 C C . VAL A 1 96 ? 5.001 5.054 -3.468 1.00 89.12 96 VAL A C 1
ATOM 713 O O . VAL A 1 96 ? 5.855 4.552 -4.191 1.00 89.12 96 VAL A O 1
ATOM 716 N N . LEU A 1 97 ? 4.918 4.766 -2.167 1.00 89.06 97 LEU A N 1
ATOM 717 C CA . LEU A 1 97 ? 5.852 3.875 -1.476 1.00 89.06 97 LEU A CA 1
ATOM 718 C C . LEU A 1 97 ? 5.847 2.472 -2.079 1.00 89.06 97 LEU A C 1
ATOM 720 O O . LEU A 1 97 ? 6.911 1.875 -2.226 1.00 89.06 97 LEU A O 1
ATOM 724 N N . TYR A 1 98 ? 4.672 1.955 -2.455 1.00 88.44 98 TYR A N 1
ATOM 725 C CA . TYR A 1 98 ? 4.596 0.662 -3.121 1.00 88.44 98 TYR A CA 1
ATOM 726 C C . TYR A 1 98 ? 5.337 0.671 -4.460 1.00 88.44 98 TYR A C 1
ATOM 728 O O . TYR A 1 98 ? 6.135 -0.229 -4.705 1.00 88.44 98 TYR A O 1
ATOM 736 N N . SER A 1 99 ? 5.111 1.690 -5.297 1.00 87.94 99 SER A N 1
ATOM 737 C CA . SER A 1 99 ? 5.798 1.811 -6.587 1.00 87.94 99 SER A CA 1
ATOM 738 C C . SER A 1 99 ? 7.311 1.906 -6.405 1.00 87.94 99 SER A C 1
ATOM 740 O O . SER A 1 99 ? 8.036 1.072 -6.932 1.00 87.94 99 SER A O 1
ATOM 742 N N . LEU A 1 100 ? 7.782 2.840 -5.572 1.00 86.94 100 LEU A N 1
ATOM 743 C CA . LEU A 1 100 ? 9.212 3.084 -5.370 1.00 86.94 100 LEU A CA 1
ATOM 744 C C . LEU A 1 100 ? 9.951 1.843 -4.859 1.00 86.94 100 LEU A C 1
ATOM 746 O O . LEU A 1 100 ? 11.010 1.492 -5.370 1.00 86.94 100 LEU A O 1
ATOM 750 N N . LEU A 1 101 ? 9.387 1.137 -3.875 1.00 87.88 101 LEU A N 1
ATOM 751 C CA . LEU A 1 101 ? 10.023 -0.063 -3.329 1.00 87.88 101 LEU A CA 1
ATOM 752 C C . LEU A 1 101 ? 10.000 -1.237 -4.321 1.00 87.88 101 LEU A C 1
ATOM 754 O O . LEU A 1 101 ? 10.942 -2.028 -4.356 1.00 87.88 101 LEU A O 1
ATOM 758 N N . MET A 1 102 ? 8.967 -1.340 -5.160 1.00 88.12 102 MET A N 1
ATOM 759 C CA . MET A 1 102 ? 8.932 -2.326 -6.244 1.00 88.12 102 MET A CA 1
ATOM 760 C C . MET A 1 102 ? 9.894 -1.975 -7.389 1.00 88.12 102 MET A C 1
ATOM 762 O O . MET A 1 102 ? 10.437 -2.877 -8.029 1.00 88.12 102 MET A O 1
ATOM 766 N N . ASP A 1 103 ? 10.167 -0.693 -7.622 1.00 84.88 103 ASP A N 1
ATOM 767 C CA . ASP A 1 103 ? 11.138 -0.237 -8.622 1.00 84.88 103 ASP A CA 1
ATOM 768 C C . ASP A 1 103 ? 12.585 -0.559 -8.203 1.00 84.88 103 ASP A C 1
ATOM 770 O O . ASP A 1 103 ? 13.432 -0.821 -9.064 1.00 84.88 103 ASP A O 1
ATOM 774 N N . ILE A 1 104 ? 12.868 -0.645 -6.893 1.00 83.12 104 ILE A N 1
ATOM 775 C CA . ILE A 1 104 ? 14.148 -1.164 -6.372 1.00 83.12 104 ILE A CA 1
ATOM 776 C C . ILE A 1 104 ? 14.340 -2.614 -6.817 1.00 83.12 104 ILE A C 1
ATOM 778 O O . ILE A 1 104 ? 15.375 -2.944 -7.398 1.00 83.12 104 ILE A O 1
ATOM 782 N N . TRP A 1 105 ? 13.334 -3.467 -6.586 1.00 80.94 105 TRP A N 1
ATOM 783 C CA . TRP A 1 105 ? 13.371 -4.856 -7.044 1.00 80.94 105 TRP A CA 1
ATOM 784 C C . TRP A 1 105 ? 13.551 -4.927 -8.562 1.00 80.94 105 TRP A C 1
ATOM 786 O O . TRP A 1 105 ? 14.419 -5.644 -9.050 1.00 80.94 105 TRP A O 1
ATOM 796 N N . THR A 1 106 ? 12.755 -4.156 -9.302 1.00 79.31 106 THR A N 1
ATOM 797 C CA . THR A 1 106 ? 12.786 -4.146 -10.767 1.00 79.31 106 THR A CA 1
ATOM 798 C C . THR A 1 106 ? 14.192 -3.829 -11.269 1.00 79.31 106 THR A C 1
ATOM 800 O O . THR A 1 106 ? 14.741 -4.582 -12.067 1.00 79.31 106 THR A O 1
ATOM 803 N N . THR A 1 107 ? 14.830 -2.798 -10.713 1.00 78.19 107 THR A N 1
ATOM 804 C CA . THR A 1 107 ? 16.214 -2.420 -11.038 1.00 78.19 107 THR A CA 1
ATOM 805 C C . THR A 1 107 ? 17.210 -3.537 -10.722 1.00 78.19 107 THR A C 1
ATOM 807 O O . THR A 1 107 ? 18.065 -3.844 -11.547 1.00 78.19 107 THR A O 1
ATOM 810 N N . LEU A 1 108 ? 17.078 -4.181 -9.559 1.00 79.19 108 LEU A N 1
ATOM 811 C CA . LEU A 1 108 ? 17.968 -5.266 -9.145 1.00 79.19 108 LEU A CA 1
ATOM 812 C C . LEU A 1 108 ? 17.797 -6.524 -10.015 1.00 79.19 108 LEU A C 1
ATOM 814 O O . LEU A 1 108 ? 18.763 -7.242 -10.256 1.00 79.19 108 LEU A O 1
ATOM 818 N N . SER A 1 109 ? 16.582 -6.773 -10.510 1.00 77.06 109 SER A N 1
ATOM 819 C CA . SER A 1 109 ? 16.257 -7.949 -11.320 1.00 77.06 109 SER A CA 1
ATOM 820 C C . SER A 1 109 ? 16.848 -7.927 -12.732 1.00 77.06 109 SER A C 1
ATOM 822 O O . SER A 1 109 ? 17.049 -8.996 -13.301 1.00 77.06 109 SER A O 1
ATOM 824 N N . PHE A 1 110 ? 17.135 -6.743 -13.289 1.00 68.25 110 PHE A N 1
ATOM 825 C CA . PHE A 1 110 ? 17.637 -6.612 -14.661 1.00 68.25 110 PHE A CA 1
ATOM 826 C C . PHE A 1 110 ? 19.115 -7.000 -14.806 1.00 68.25 110 PHE A C 1
ATOM 828 O O . PHE A 1 110 ? 19.440 -7.760 -15.709 1.00 68.25 110 PHE A O 1
ATOM 835 N N . ASP A 1 111 ? 19.990 -6.521 -13.916 1.00 62.34 111 ASP A N 1
ATOM 836 C CA . ASP A 1 111 ? 21.452 -6.669 -14.067 1.00 62.34 111 ASP A CA 1
ATOM 837 C C . ASP A 1 111 ? 22.155 -7.202 -12.802 1.00 62.34 111 ASP A C 1
ATOM 839 O O . ASP A 1 111 ? 23.381 -7.297 -12.757 1.00 62.34 111 ASP A O 1
ATOM 843 N N . GLY A 1 112 ? 21.416 -7.496 -11.723 1.00 67.38 112 GLY A N 1
ATOM 844 C CA . GLY A 1 112 ? 21.992 -7.932 -10.442 1.00 67.38 112 GLY A CA 1
ATOM 845 C C . GLY A 1 112 ? 22.804 -6.859 -9.700 1.00 67.38 112 GLY A C 1
ATOM 846 O O . GLY A 1 112 ? 23.320 -7.120 -8.614 1.00 67.38 112 GLY A O 1
ATOM 847 N N . THR A 1 113 ? 22.903 -5.644 -10.250 1.00 71.38 113 THR A N 1
ATOM 848 C CA . THR A 1 113 ? 23.629 -4.504 -9.673 1.00 71.38 113 THR A CA 1
ATOM 849 C C . THR A 1 113 ? 22.699 -3.307 -9.484 1.00 71.38 113 THR A C 1
ATOM 851 O O . THR A 1 113 ? 21.800 -3.053 -10.286 1.00 71.38 113 THR A O 1
ATOM 854 N N . PHE A 1 114 ? 22.892 -2.558 -8.396 1.00 73.69 114 PHE A N 1
ATOM 855 C CA . PHE A 1 114 ? 22.090 -1.370 -8.111 1.00 73.69 114 PHE A CA 1
ATOM 856 C C . PHE A 1 114 ? 22.755 -0.122 -8.704 1.00 73.69 114 PHE A C 1
ATOM 858 O O . PHE A 1 114 ? 23.681 0.437 -8.115 1.00 73.69 114 PHE A O 1
ATOM 865 N N . LEU A 1 115 ? 22.277 0.330 -9.868 1.00 81.19 115 LEU A N 1
ATOM 866 C CA . LEU A 1 115 ? 22.661 1.620 -10.448 1.00 81.19 115 LEU A CA 1
ATOM 867 C C . LEU A 1 115 ? 21.572 2.673 -10.215 1.00 81.19 115 LEU A C 1
ATOM 869 O O . LEU A 1 115 ? 20.443 2.541 -10.692 1.00 81.19 115 LEU A O 1
ATOM 873 N N . LEU A 1 116 ? 21.945 3.776 -9.560 1.00 79.12 116 LEU A N 1
ATOM 874 C CA . LEU A 1 116 ? 21.029 4.877 -9.240 1.00 79.12 116 LEU A CA 1
ATOM 875 C C . LEU A 1 116 ? 20.413 5.527 -10.493 1.00 79.12 116 LEU A C 1
ATOM 877 O O . LEU A 1 116 ? 19.240 5.894 -10.492 1.00 79.12 116 LEU A O 1
ATOM 881 N N . SER A 1 117 ? 21.177 5.627 -11.584 1.00 81.19 117 SER A N 1
ATOM 882 C CA . SER A 1 117 ? 20.704 6.171 -12.865 1.00 81.19 117 SER A CA 1
ATOM 883 C C . SER A 1 117 ? 19.584 5.330 -13.487 1.00 81.19 117 SER A C 1
ATOM 885 O O . SER A 1 117 ? 18.624 5.877 -14.027 1.00 81.19 117 SER A O 1
ATOM 887 N N . ARG A 1 118 ? 19.667 3.999 -13.374 1.00 78.94 118 ARG A N 1
ATOM 888 C CA . ARG A 1 118 ? 18.638 3.066 -13.859 1.00 78.94 118 ARG A CA 1
ATOM 889 C C . ARG A 1 118 ? 17.418 3.048 -12.959 1.00 78.94 118 ARG A C 1
ATOM 891 O O . ARG A 1 118 ? 16.305 3.023 -13.468 1.00 78.94 118 ARG A O 1
ATOM 898 N N . TYR A 1 119 ? 17.624 3.132 -11.649 1.00 83.00 119 TYR A N 1
ATOM 899 C CA . TYR A 1 119 ? 16.522 3.282 -10.708 1.00 83.00 119 TYR A CA 1
ATOM 900 C C . TYR A 1 119 ? 15.680 4.521 -11.036 1.00 83.00 119 TYR A C 1
ATOM 902 O O . TYR A 1 119 ? 14.470 4.410 -11.189 1.00 83.00 119 TYR A O 1
ATOM 910 N N . LEU A 1 120 ? 16.313 5.679 -11.257 1.00 82.69 120 LEU A N 1
ATOM 911 C CA . LEU A 1 120 ? 15.606 6.901 -11.660 1.00 82.69 120 LEU A CA 1
ATOM 912 C C . LEU A 1 120 ? 14.871 6.748 -13.000 1.00 82.69 120 LEU A C 1
ATOM 914 O O . LEU A 1 120 ? 13.750 7.233 -13.135 1.00 82.69 120 LEU A O 1
ATOM 918 N N . ALA A 1 121 ? 15.462 6.045 -13.972 1.00 85.00 121 ALA A N 1
ATOM 919 C CA . ALA A 1 121 ? 14.800 5.752 -15.244 1.00 85.00 121 ALA A CA 1
ATOM 920 C C . ALA A 1 121 ? 13.573 4.836 -15.070 1.00 85.00 121 ALA A C 1
ATOM 922 O O . ALA A 1 121 ? 12.531 5.088 -15.673 1.00 85.00 121 ALA A O 1
ATOM 923 N N . ASN A 1 122 ? 13.668 3.816 -14.212 1.00 83.44 122 ASN A N 1
ATOM 924 C CA . ASN A 1 122 ? 12.553 2.928 -13.883 1.00 83.44 122 ASN A CA 1
ATOM 925 C C . ASN A 1 122 ? 11.437 3.679 -13.155 1.00 83.44 122 ASN A C 1
ATOM 927 O O . ASN A 1 122 ? 10.278 3.536 -13.528 1.00 83.44 122 ASN A O 1
ATOM 931 N N . VAL A 1 123 ? 11.786 4.539 -12.194 1.00 85.88 123 VAL A N 1
ATOM 932 C CA . VAL A 1 123 ? 10.822 5.406 -11.503 1.00 85.88 123 VAL A CA 1
ATOM 933 C C . VAL A 1 123 ? 10.119 6.337 -12.492 1.00 85.88 123 VAL A C 1
ATOM 935 O O . VAL A 1 123 ? 8.906 6.498 -12.427 1.00 85.88 123 VAL A O 1
ATOM 938 N N . ALA A 1 124 ? 10.849 6.920 -13.449 1.00 86.38 124 ALA A N 1
ATOM 939 C CA . ALA A 1 124 ? 10.254 7.762 -14.487 1.00 86.38 124 ALA A CA 1
ATOM 940 C C . ALA A 1 124 ? 9.271 6.977 -15.376 1.00 86.38 124 ALA A C 1
ATOM 942 O O . ALA A 1 124 ? 8.190 7.476 -15.691 1.00 86.38 124 ALA A O 1
ATOM 943 N N . ALA A 1 125 ? 9.613 5.738 -15.739 1.00 85.81 125 ALA A N 1
ATOM 944 C CA . ALA A 1 125 ? 8.745 4.859 -16.521 1.00 85.81 125 ALA A CA 1
ATOM 945 C C . ALA A 1 125 ? 7.530 4.348 -15.721 1.00 85.81 125 ALA A C 1
ATOM 947 O O . ALA A 1 125 ? 6.468 4.111 -16.299 1.00 85.81 125 ALA A O 1
ATOM 948 N N . SER A 1 126 ? 7.659 4.197 -14.399 1.00 84.94 126 SER A N 1
ATOM 949 C CA . SER A 1 126 ? 6.602 3.698 -13.517 1.00 84.94 126 SER A CA 1
ATOM 950 C C . SER A 1 126 ? 5.626 4.786 -13.051 1.00 84.94 126 SER A C 1
ATOM 952 O O . SER A 1 126 ? 4.564 4.448 -12.526 1.00 84.94 126 SER A O 1
ATOM 954 N N . LEU A 1 127 ? 5.900 6.076 -13.307 1.00 86.88 127 LEU A N 1
ATOM 955 C CA . LEU A 1 127 ? 5.040 7.205 -12.908 1.00 86.88 127 LEU A CA 1
ATOM 956 C C . LEU A 1 127 ? 3.546 7.029 -13.253 1.00 86.88 127 LEU A C 1
ATOM 958 O O . LEU A 1 127 ? 2.715 7.283 -12.373 1.00 86.88 127 LEU A O 1
ATOM 962 N N . PRO A 1 128 ? 3.148 6.573 -14.463 1.00 86.88 128 PRO A N 1
ATOM 963 C CA . PRO A 1 128 ? 1.734 6.362 -14.775 1.00 86.88 128 PRO A CA 1
ATOM 964 C C . PRO A 1 128 ? 1.104 5.281 -13.888 1.00 86.88 128 PRO A C 1
ATOM 966 O O . PRO A 1 128 ? -0.009 5.449 -13.390 1.00 86.88 128 PRO A O 1
ATOM 969 N N . PHE A 1 129 ? 1.833 4.193 -13.625 1.00 85.12 129 PHE A N 1
ATOM 970 C CA . PHE A 1 129 ? 1.376 3.124 -12.737 1.00 85.12 129 PHE A CA 1
ATOM 971 C C . PHE A 1 129 ? 1.316 3.591 -11.283 1.00 85.12 129 PHE A C 1
ATOM 973 O O . PHE A 1 129 ? 0.353 3.279 -10.586 1.00 85.12 129 PHE A O 1
ATOM 980 N N . MET A 1 130 ? 2.289 4.387 -10.838 1.00 88.62 130 MET A N 1
ATOM 981 C CA . MET A 1 130 ? 2.300 5.000 -9.511 1.00 88.62 130 MET A CA 1
ATOM 982 C C . MET A 1 130 ? 1.055 5.864 -9.283 1.00 88.62 130 MET A C 1
ATOM 984 O O . MET A 1 130 ? 0.427 5.768 -8.225 1.00 88.62 130 MET A O 1
ATOM 988 N N . ALA A 1 131 ? 0.648 6.651 -10.285 1.00 88.56 131 ALA A N 1
ATOM 989 C CA . ALA A 1 131 ? -0.582 7.435 -10.228 1.00 88.56 131 ALA A CA 1
ATOM 990 C C . ALA A 1 131 ? -1.823 6.536 -10.099 1.00 88.56 131 ALA A C 1
ATOM 992 O O . ALA A 1 131 ? -2.670 6.781 -9.238 1.00 88.56 131 ALA A O 1
ATOM 993 N N . VAL A 1 132 ? -1.905 5.454 -10.883 1.00 89.50 132 VAL A N 1
ATOM 994 C CA . VAL A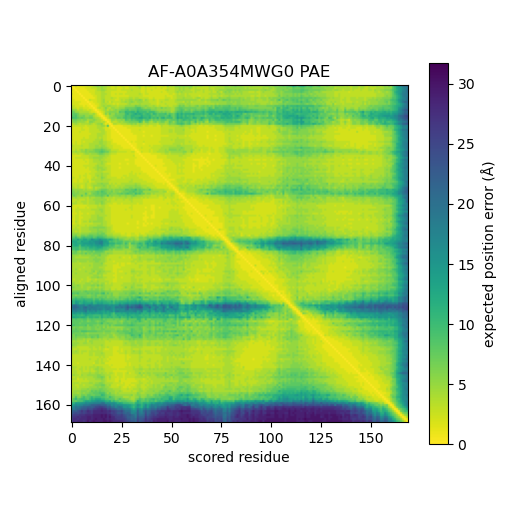 1 132 ? -3.004 4.477 -10.782 1.00 89.50 132 VAL A CA 1
ATOM 995 C C . VAL A 1 132 ? -3.043 3.831 -9.396 1.00 89.50 132 VAL A C 1
ATOM 997 O O . VAL A 1 132 ? -4.116 3.758 -8.796 1.00 89.50 132 VAL A O 1
ATOM 1000 N N . TYR A 1 133 ? -1.898 3.419 -8.842 1.00 87.38 133 TYR A N 1
ATOM 1001 C CA . TYR A 1 133 ? -1.826 2.851 -7.494 1.00 87.38 133 TYR A CA 1
ATOM 1002 C C . TYR A 1 133 ? -2.292 3.845 -6.428 1.00 87.38 133 TYR A C 1
ATOM 1004 O O . TYR A 1 133 ? -3.085 3.481 -5.558 1.00 87.38 133 TYR A O 1
ATOM 1012 N N . ALA A 1 134 ? -1.838 5.099 -6.499 1.00 88.88 134 ALA A N 1
ATOM 1013 C CA . ALA A 1 134 ? -2.238 6.147 -5.565 1.00 88.88 134 ALA A CA 1
ATOM 1014 C C . ALA A 1 134 ? -3.753 6.399 -5.620 1.00 88.88 134 ALA A C 1
ATOM 1016 O O . ALA A 1 134 ? -4.426 6.339 -4.590 1.00 88.88 134 ALA A O 1
ATOM 1017 N N . VAL A 1 135 ? -4.310 6.603 -6.818 1.00 90.81 135 VAL A N 1
ATOM 1018 C CA . VAL A 1 135 ? -5.747 6.855 -7.014 1.00 90.81 135 VAL A CA 1
ATOM 1019 C C . VAL A 1 135 ? -6.585 5.652 -6.577 1.00 90.81 135 VAL A C 1
ATOM 1021 O O . VAL A 1 135 ? -7.545 5.811 -5.822 1.00 90.81 135 VAL A O 1
ATOM 1024 N N . SER A 1 136 ? -6.194 4.441 -6.984 1.00 89.94 136 SER A N 1
ATOM 1025 C CA . SER A 1 136 ? -6.848 3.190 -6.586 1.00 89.94 136 SER A CA 1
ATOM 1026 C C . SER A 1 136 ? -6.915 3.057 -5.066 1.00 89.94 136 SER A C 1
ATOM 1028 O O . SER A 1 136 ? -7.987 2.833 -4.501 1.00 89.94 136 SER A O 1
ATOM 1030 N N . ASN A 1 137 ? -5.780 3.233 -4.385 1.00 91.62 137 ASN A N 1
ATOM 1031 C CA . ASN A 1 137 ? -5.705 3.103 -2.933 1.00 91.62 137 ASN A CA 1
ATOM 1032 C C . ASN A 1 137 ? -6.620 4.105 -2.230 1.00 91.62 137 ASN A C 1
ATOM 1034 O O . ASN A 1 137 ? -7.329 3.721 -1.302 1.00 91.62 137 ASN A O 1
ATOM 1038 N N . VAL A 1 138 ? -6.640 5.364 -2.679 1.00 92.06 138 VAL A N 1
ATOM 1039 C CA . VAL A 1 138 ? -7.523 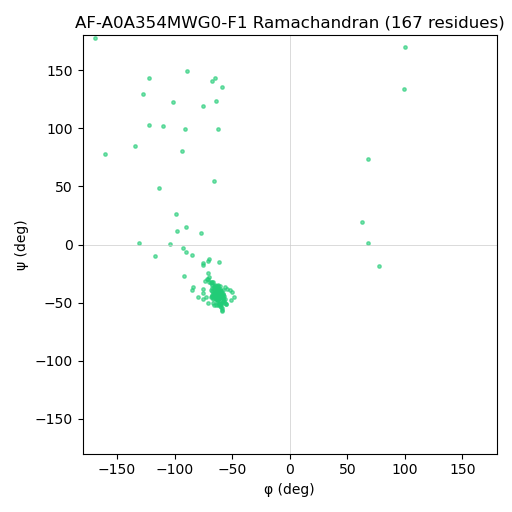6.397 -2.121 1.00 92.06 138 VAL A CA 1
ATOM 1040 C C . VAL A 1 138 ? -8.990 6.015 -2.293 1.00 92.06 138 VAL A C 1
ATOM 1042 O O . VAL A 1 138 ? -9.740 6.045 -1.317 1.00 92.06 138 VAL A O 1
ATOM 1045 N N . ILE A 1 139 ? -9.400 5.611 -3.499 1.00 92.12 139 ILE A N 1
ATOM 1046 C CA . ILE A 1 139 ? -10.792 5.234 -3.777 1.00 92.12 139 ILE A CA 1
ATOM 1047 C C . ILE A 1 139 ? -11.219 4.071 -2.877 1.00 92.12 139 ILE A C 1
ATOM 1049 O O . ILE A 1 139 ? -12.242 4.155 -2.192 1.00 92.12 139 ILE A O 1
ATOM 1053 N N . PHE A 1 140 ? -10.421 3.002 -2.827 1.00 91.25 140 PHE A N 1
ATOM 1054 C CA . PHE A 1 140 ? -10.745 1.838 -2.009 1.00 91.25 140 PHE A CA 1
ATOM 1055 C C . PHE A 1 140 ? -10.736 2.148 -0.515 1.00 91.25 140 PHE A C 1
ATOM 1057 O O . PHE A 1 140 ? -11.604 1.655 0.200 1.00 91.25 140 PHE A O 1
ATOM 1064 N N . LEU A 1 141 ? -9.805 2.969 -0.029 1.00 90.06 141 LEU A N 1
ATOM 1065 C CA . LEU A 1 141 ? -9.779 3.369 1.376 1.00 90.06 141 LEU A CA 1
ATOM 1066 C C . LEU A 1 141 ? -11.022 4.170 1.750 1.00 90.06 141 LEU A C 1
ATOM 1068 O O . LEU A 1 141 ? -11.668 3.854 2.745 1.00 90.06 141 LEU A O 1
ATOM 1072 N N . LEU A 1 142 ? -11.405 5.162 0.949 1.00 90.50 142 LEU A N 1
ATOM 1073 C CA . LEU A 1 142 ? -12.583 5.980 1.238 1.00 90.50 142 LEU A CA 1
ATOM 1074 C C . LEU A 1 142 ? -13.884 5.168 1.195 1.00 90.50 142 LEU A C 1
ATOM 1076 O O . LEU A 1 142 ? -14.780 5.415 2.005 1.00 90.50 142 LEU A O 1
ATOM 1080 N N . LEU A 1 143 ? -13.978 4.188 0.291 1.00 90.75 143 LEU A N 1
ATOM 1081 C CA . LEU A 1 143 ? -15.165 3.350 0.130 1.00 90.75 143 LEU A CA 1
ATOM 1082 C C . LEU A 1 143 ? -15.242 2.230 1.178 1.00 90.75 143 LEU A C 1
ATOM 1084 O O . LEU A 1 143 ? -16.299 2.006 1.767 1.00 90.75 143 LEU A O 1
ATOM 1088 N N . LEU A 1 144 ? -14.135 1.525 1.430 1.00 89.50 144 LEU A N 1
ATOM 1089 C CA . LEU A 1 144 ? -14.116 0.318 2.263 1.00 89.50 144 LEU A CA 1
ATOM 1090 C C . LEU A 1 144 ? -13.816 0.597 3.734 1.00 89.50 144 LEU A C 1
ATOM 1092 O O . LEU A 1 144 ? -14.273 -0.168 4.584 1.00 89.50 144 LEU A O 1
ATOM 1096 N N . ALA A 1 145 ? -13.091 1.667 4.078 1.00 87.25 145 ALA A N 1
ATOM 1097 C CA . ALA A 1 145 ? -12.663 1.855 5.462 1.00 87.25 145 ALA A CA 1
ATOM 1098 C C . ALA A 1 145 ? -13.840 2.002 6.416 1.00 87.25 145 ALA A C 1
ATOM 1100 O O . ALA A 1 145 ? -13.890 1.309 7.425 1.00 87.25 145 ALA A O 1
ATOM 1101 N N . ARG A 1 146 ? -14.839 2.823 6.087 1.00 87.12 146 ARG A N 1
ATOM 1102 C CA . ARG A 1 146 ? -16.008 2.995 6.956 1.00 87.12 146 ARG A CA 1
ATOM 1103 C C . ARG A 1 146 ? -16.774 1.682 7.216 1.00 87.12 146 ARG A C 1
ATOM 1105 O O . ARG A 1 146 ? -16.887 1.313 8.386 1.00 87.12 146 ARG A O 1
ATOM 1112 N N . PRO A 1 147 ? -17.266 0.945 6.198 1.00 88.56 147 PRO A N 1
ATOM 1113 C CA . PRO A 1 147 ? -18.045 -0.269 6.442 1.00 88.56 147 PRO A CA 1
ATOM 1114 C C . PRO A 1 147 ? -17.232 -1.380 7.119 1.00 88.56 147 PRO A C 1
ATOM 1116 O O . PRO A 1 147 ? -17.779 -2.116 7.942 1.00 88.56 147 PRO A O 1
ATOM 1119 N N . PHE A 1 148 ? -15.939 -1.518 6.807 1.00 89.75 148 PHE A N 1
ATOM 1120 C CA . PHE A 1 148 ? -15.105 -2.539 7.442 1.00 89.75 148 PHE A CA 1
ATOM 1121 C C . PHE A 1 148 ? -14.722 -2.174 8.875 1.00 89.75 148 PHE A C 1
ATOM 1123 O O . PHE A 1 148 ? -14.802 -3.046 9.737 1.00 89.75 148 PHE A O 1
ATOM 1130 N N . LEU A 1 149 ? -14.366 -0.917 9.160 1.00 88.38 149 LEU A N 1
ATOM 1131 C CA . LEU A 1 149 ? -14.047 -0.478 10.523 1.00 88.38 149 LEU A CA 1
ATOM 1132 C C . LEU A 1 149 ? -15.261 -0.597 11.451 1.00 88.38 149 LEU A C 1
ATOM 1134 O O . LEU A 1 149 ? -15.117 -1.063 12.577 1.00 88.38 149 LEU A O 1
ATOM 1138 N N . GLU A 1 150 ? -16.467 -0.261 10.982 1.00 87.31 150 GLU A N 1
ATOM 1139 C CA . GLU A 1 150 ? -17.696 -0.433 11.770 1.00 87.31 150 GLU A CA 1
ATOM 1140 C C . GLU A 1 150 ? -17.976 -1.914 12.084 1.00 87.31 150 GLU A C 1
ATOM 1142 O O . GLU A 1 150 ? -18.294 -2.261 13.225 1.00 87.31 150 GLU A O 1
ATOM 1147 N N . LYS A 1 151 ? -17.820 -2.813 11.100 1.00 87.56 151 LYS A N 1
ATOM 1148 C CA . LYS A 1 151 ? -18.014 -4.260 11.301 1.00 87.56 151 LYS A CA 1
ATOM 1149 C C . LYS A 1 151 ? -16.938 -4.870 12.200 1.00 87.56 151 LYS A C 1
ATOM 1151 O O . LYS A 1 151 ? -17.274 -5.630 13.106 1.00 87.56 151 LYS A O 1
ATOM 1156 N N . LEU A 1 152 ? -15.669 -4.530 11.978 1.00 86.25 152 LEU A N 1
ATOM 1157 C CA . LEU A 1 152 ? -14.553 -5.007 12.798 1.00 86.25 152 LEU A CA 1
ATOM 1158 C C . LEU A 1 152 ? -14.665 -4.496 14.234 1.00 86.25 152 LEU A C 1
ATOM 1160 O O . LEU A 1 152 ? -14.484 -5.282 15.156 1.00 86.25 152 LEU A O 1
ATOM 1164 N N . GLY A 1 153 ? -15.054 -3.232 14.430 1.00 84.25 153 GLY A N 1
ATOM 1165 C CA . GLY A 1 153 ? -15.318 -2.672 15.755 1.00 84.25 153 GLY A CA 1
ATOM 1166 C C . GLY A 1 153 ? -16.411 -3.438 16.502 1.00 84.25 153 GLY A C 1
ATOM 1167 O O . GLY A 1 153 ? -16.215 -3.821 17.650 1.00 84.25 153 GLY A O 1
ATOM 1168 N N . ARG A 1 154 ? -17.525 -3.767 15.832 1.00 83.69 154 ARG A N 1
ATOM 1169 C CA . ARG A 1 154 ? -18.593 -4.593 16.428 1.00 83.69 154 ARG A CA 1
ATOM 1170 C C . ARG A 1 154 ? -18.108 -5.984 16.834 1.00 83.69 154 ARG A C 1
ATOM 1172 O O . ARG A 1 154 ? -18.472 -6.457 17.905 1.00 83.69 154 ARG A O 1
ATOM 1179 N N . ILE A 1 155 ? -17.302 -6.639 15.996 1.00 85.69 155 ILE A N 1
ATOM 1180 C CA . ILE A 1 155 ? -16.727 -7.959 16.304 1.00 85.69 155 ILE A CA 1
ATOM 1181 C C . ILE A 1 155 ? -15.774 -7.850 17.499 1.00 85.69 155 ILE A C 1
ATOM 1183 O O . ILE A 1 155 ? -15.865 -8.656 18.422 1.00 85.69 155 ILE A O 1
ATOM 1187 N N . LYS A 1 156 ? -14.920 -6.822 17.520 1.00 80.12 156 LYS A N 1
ATOM 1188 C CA . LYS A 1 156 ? -13.980 -6.551 18.611 1.00 80.12 156 LYS A CA 1
ATOM 1189 C C . LYS A 1 156 ? -14.707 -6.418 19.951 1.00 80.12 156 LYS A C 1
ATOM 1191 O O . LYS A 1 156 ? -14.370 -7.119 20.899 1.00 80.12 156 LYS A O 1
ATOM 1196 N N . THR A 1 157 ? -15.751 -5.590 20.004 1.00 81.25 157 THR A N 1
ATOM 1197 C CA . THR A 1 157 ? -16.561 -5.391 21.215 1.00 81.25 157 THR A CA 1
ATOM 1198 C C . THR A 1 157 ? -17.333 -6.650 21.608 1.00 81.25 157 THR A C 1
ATOM 1200 O O . THR A 1 157 ? -17.376 -6.989 22.784 1.00 81.25 157 THR A O 1
ATOM 1203 N N . LYS A 1 158 ? -17.924 -7.367 20.643 1.00 80.62 158 LYS A N 1
ATOM 1204 C CA . LYS A 1 158 ? -18.750 -8.552 20.922 1.00 80.62 158 LYS A CA 1
ATOM 1205 C C . LYS A 1 158 ? -17.943 -9.730 21.470 1.00 80.62 158 LYS A C 1
ATOM 1207 O O . LYS A 1 158 ? -18.438 -10.443 22.333 1.00 80.62 158 LYS A O 1
ATOM 1212 N N . TYR A 1 159 ? -16.742 -9.957 20.944 1.00 81.62 159 TYR A N 1
ATOM 1213 C CA . TYR A 1 159 ? -15.921 -11.121 21.293 1.00 81.62 159 TYR A CA 1
ATOM 1214 C C . TYR A 1 159 ? -14.762 -10.788 22.246 1.00 81.62 159 TYR A C 1
ATOM 1216 O O . TYR A 1 159 ? -13.994 -11.680 22.587 1.00 81.62 159 TYR A O 1
ATOM 1224 N N . GLY A 1 160 ? -14.606 -9.525 22.663 1.00 72.06 160 GLY A N 1
ATOM 1225 C CA . GLY A 1 160 ? -13.545 -9.098 23.587 1.00 72.06 160 GLY A CA 1
ATOM 1226 C C . GLY A 1 160 ? -12.122 -9.293 23.050 1.00 72.06 160 GLY A C 1
ATOM 1227 O O . GLY A 1 160 ? -11.165 -9.338 23.819 1.00 72.06 160 GLY A O 1
ATOM 1228 N N . ILE A 1 161 ? -11.970 -9.440 21.733 1.00 65.69 161 ILE A N 1
ATOM 1229 C CA . ILE A 1 161 ? -10.687 -9.732 21.091 1.00 65.69 161 ILE A CA 1
ATOM 1230 C C . ILE A 1 161 ? -9.880 -8.426 21.103 1.00 65.69 161 ILE A C 1
ATOM 1232 O O . ILE A 1 161 ? -10.325 -7.426 20.547 1.00 65.69 161 ILE A O 1
ATOM 1236 N N . PHE A 1 162 ? -8.720 -8.425 21.760 1.00 61.34 162 PHE A N 1
ATOM 1237 C CA . PHE A 1 162 ? -7.918 -7.242 22.119 1.00 61.34 162 PHE A CA 1
ATOM 1238 C C . PHE A 1 162 ? -8.579 -6.347 23.181 1.00 61.34 162 PHE A C 1
ATOM 1240 O O . PHE A 1 162 ? -9.048 -5.240 22.900 1.00 61.34 162 PHE A O 1
ATOM 1247 N N . ARG A 1 163 ? -8.569 -6.832 24.426 1.00 46.72 163 ARG A N 1
ATOM 1248 C CA . ARG A 1 163 ? -8.638 -5.998 25.629 1.00 46.72 163 ARG A CA 1
ATOM 1249 C C . ARG A 1 163 ? -7.386 -5.116 25.616 1.00 46.72 163 ARG A C 1
ATOM 1251 O O . ARG A 1 163 ? -6.296 -5.607 25.872 1.00 46.72 163 ARG A O 1
ATOM 1258 N N . THR A 1 164 ? -7.511 -3.863 25.187 1.00 46.41 164 THR A N 1
ATOM 1259 C CA . THR A 1 164 ? -6.427 -2.895 25.361 1.00 46.41 164 THR A CA 1
ATOM 1260 C C . THR A 1 164 ? -6.241 -2.696 26.857 1.00 46.41 164 THR A C 1
ATOM 1262 O O . THR A 1 164 ? -7.195 -2.369 27.563 1.00 46.41 164 THR A O 1
ATOM 1265 N N . GLU A 1 165 ? -5.026 -2.941 27.328 1.00 42.41 165 GLU A N 1
ATOM 1266 C CA . GLU A 1 165 ? -4.515 -2.568 28.648 1.00 42.41 165 GLU A CA 1
ATOM 1267 C C . GLU A 1 165 ? -4.438 -1.033 28.776 1.00 42.41 16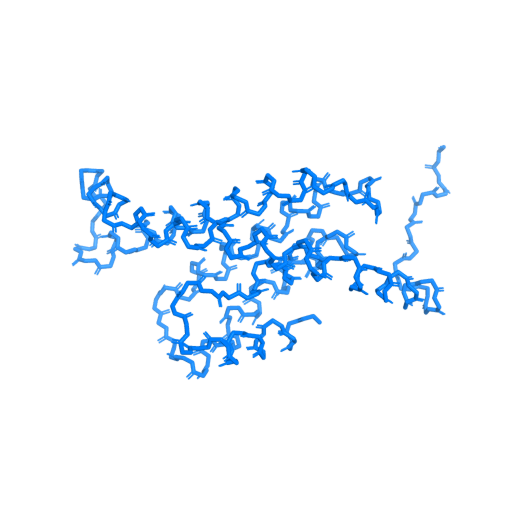5 GLU A C 1
ATOM 1269 O O . GLU A 1 165 ? -3.393 -0.473 29.063 1.00 42.41 165 GLU A O 1
ATOM 1274 N N . ASP A 1 166 ? -5.543 -0.326 28.531 1.00 41.91 166 ASP A N 1
ATOM 1275 C CA . ASP A 1 166 ? -5.661 1.117 28.783 1.00 41.91 166 ASP A CA 1
ATOM 1276 C C . ASP A 1 166 ? -6.376 1.370 30.127 1.00 41.91 166 ASP A C 1
ATOM 1278 O O . ASP A 1 166 ? -7.023 2.394 30.329 1.00 41.91 166 ASP A O 1
ATOM 1282 N N . SER A 1 167 ? -6.288 0.412 31.056 1.00 34.16 167 SER A N 1
ATOM 1283 C CA . SER A 1 167 ? -6.715 0.561 32.450 1.00 34.16 167 SER A CA 1
ATOM 1284 C C . SER A 1 167 ? -5.516 0.511 33.393 1.00 34.16 167 SER A C 1
ATOM 1286 O O . SER A 1 167 ? -5.537 -0.263 34.341 1.00 34.16 167 SER A O 1
ATOM 1288 N N . GLU A 1 168 ? -4.469 1.282 33.101 1.00 34.69 168 GLU A N 1
ATOM 1289 C CA . GLU A 1 168 ? -3.388 1.602 34.043 1.00 34.69 168 GLU A CA 1
ATOM 1290 C C . GLU A 1 168 ? -2.631 2.857 33.564 1.00 34.69 168 GLU A C 1
ATOM 1292 O O . GLU A 1 168 ? -1.594 2.783 32.905 1.00 34.69 168 GLU A O 1
ATOM 1297 N N . ASN A 1 169 ? -3.251 4.021 33.801 1.00 32.25 169 ASN A N 1
ATOM 1298 C CA . ASN A 1 169 ? -2.651 5.256 34.344 1.00 32.25 169 ASN A CA 1
ATOM 1299 C C . ASN A 1 169 ? -3.635 6.426 34.252 1.00 32.25 169 ASN A C 1
ATOM 1301 O O . ASN A 1 169 ? -3.962 6.847 33.119 1.00 32.25 169 ASN A O 1
#

Radius of gyration: 16.6 Å; Cα contacts (8 Å, |Δi|>4): 235; chains: 1; bounding box: 42×32×51 Å

Mean predicted aligned error: 6.63 Å

Sequence (169 aa):
MTAFSVLGRLVFAPIPGFKPVTAMTVISGIALGGEASFIVGSMSALVSNIFFGQGPWTPFQMFVWGLLGFLSGVVFRKTCRPNRLVLSLFGVLGGVLYSLLMDIWTTLSFDGTFLLSRYLANVAASLPFMAVYAVSNVIFLLLLARPFLEKLGRIKTKYGIFRTEDSEN

Foldseek 3Di:
DLVVQLVQCVVCVVPALQGCNLLVLLLCLLLPNLQRSLCSQLSSLVVSCVVVPDDPCSVLSSRLRSNLSNVSNVVNVPPLDDDLVVQLVSLLVSLQSSQLSSLQVVCCVPPVDDDPVSSVVSSVVCVVSSVSSSVSSSVSNNVPNVVSSVVSVVVCVVVVPDPDPPPDD

Secondary structure (DSSP, 8-state):
-HHHHHHHHHHTTTSTT--THHHHHHHHHHHH-HHHHHHHHHHHHHHHHHHH---TTHHHHHHHHHHHHHHHHHHTTT-SS--HHHHHHHHHHHHHHHHHHHHHHHHHHHHSS--HHHHHHHHHHHHHHHHHHHHHHHHHHHHHHHHHHHHHHHHHHHHT-S-------

Nearest PDB structures (foldseek):
  7nnt-assembly1_C  TM=7.165E-01  e=1.841E-02  Lactobacillus delbrueckii subsp. bulgaricus ATCC 11842 = JCM 1002
  5d0y-assembly2_B  TM=7.030E-01  e=1.637E-01  Lactobacillus delbrueckii subsp. bulgaricus
  7zk4-assembly1_A  TM=2.394E-01  e=5.706E+00  Mus muscu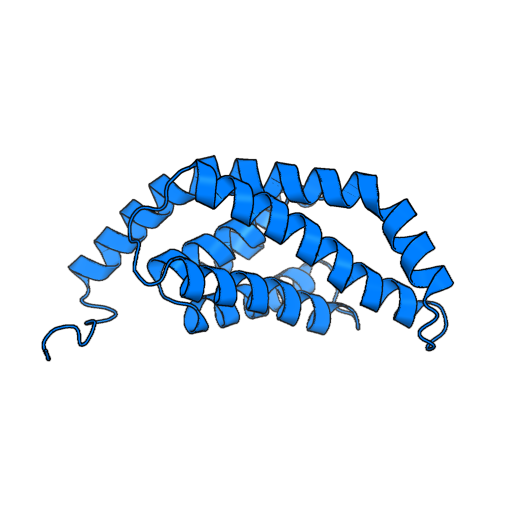lus

pLDDT: mean 84.05, std 11.3, range [32.25, 94.44]

Solvent-accessible surface area (backbone atoms only — not comparable to full-atom values): 8599 Å² total; per-residue (Å²): 107,36,67,60,22,29,50,38,40,59,74,30,57,90,44,83,57,46,43,45,41,63,26,44,13,31,45,35,2,44,72,67,29,22,69,57,3,21,52,33,14,26,48,24,37,55,60,38,24,70,78,75,55,78,55,90,61,45,65,54,45,14,51,49,38,10,48,51,3,22,52,31,8,61,76,25,64,91,39,92,74,73,53,70,67,60,50,37,53,49,16,36,50,48,17,45,53,46,42,56,58,49,35,52,50,53,40,35,70,75,74,75,50,89,50,70,72,55,37,52,51,47,49,63,70,38,45,70,53,27,52,40,23,14,54,35,22,24,55,38,34,71,65,46,37,60,66,49,48,55,52,50,49,53,51,31,68,75,69,58,58,80,75,73,86,80,83,78,131